Protein AF-A0A2E3EQS6-F1 (afdb_monomer)

Nearest PDB structures (foldseek):
  4i1a-assembly3_A  TM=7.685E-01  e=3.327E-01  Bacillus subtilis subsp. subtilis str. 168
  4i1a-assembly3_B  TM=6.414E-01  e=2.390E-01  Bacillus subtilis subsp. subtilis str. 168
  1hz4-assembly1_A  TM=7.496E-01  e=4.418E-01  Escherichia coli
  8w15-assembly1_B  TM=5.242E-01  e=2.390E-01  Homo sapiens
  6x9o-assembly1_B  TM=5.236E-01  e=2.175E-01  Homo sapiens

Radius of gyration: 15.69 Å; Cα contacts (8 Å, |Δi|>4): 193; chains: 1; bounding box: 36×31×41 Å

Structure (mmCIF, N/CA/C/O backbone):
data_AF-A0A2E3EQS6-F1
#
_entry.id   AF-A0A2E3EQS6-F1
#
loop_
_atom_site.group_PDB
_atom_site.id
_atom_site.type_symbol
_atom_site.label_atom_id
_atom_site.label_alt_id
_atom_site.label_comp_id
_atom_site.label_asym_id
_atom_site.label_entity_id
_atom_site.label_seq_id
_atom_site.pdbx_PDB_ins_code
_atom_site.Cartn_x
_atom_site.Cartn_y
_atom_site.Cartn_z
_atom_site.occupancy
_atom_site.B_iso_or_equiv
_atom_site.auth_seq_id
_atom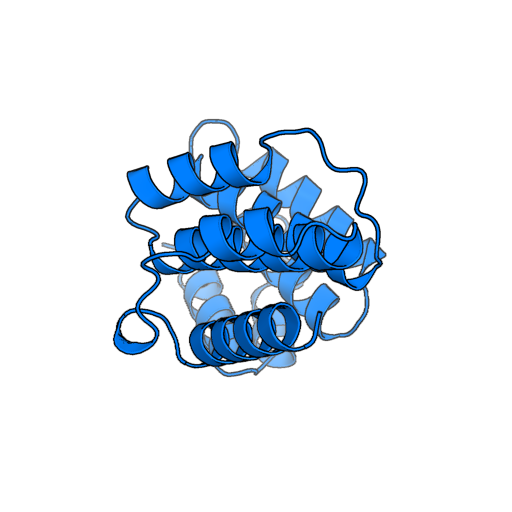_site.auth_comp_id
_atom_site.auth_asym_id
_atom_site.auth_atom_id
_atom_site.pdbx_PDB_model_num
ATOM 1 N N . MET A 1 1 ? 7.273 1.482 -23.039 1.00 63.28 1 MET A N 1
ATOM 2 C CA . MET A 1 1 ? 7.368 0.816 -21.719 1.00 63.28 1 MET A CA 1
ATOM 3 C C . MET A 1 1 ? 7.983 -0.555 -21.948 1.00 63.28 1 MET A C 1
ATOM 5 O O . MET A 1 1 ? 7.619 -1.182 -22.933 1.00 63.28 1 MET A O 1
ATOM 9 N N . ASP A 1 2 ? 8.943 -0.973 -21.122 1.00 86.88 2 ASP A N 1
ATOM 10 C CA . ASP A 1 2 ? 9.630 -2.267 -21.257 1.00 86.88 2 ASP A CA 1
ATOM 11 C C . ASP A 1 2 ? 8.635 -3.434 -21.108 1.00 86.88 2 ASP A C 1
ATOM 13 O O . ASP A 1 2 ? 7.940 -3.537 -20.092 1.00 86.88 2 ASP A O 1
ATOM 17 N N . ALA A 1 3 ? 8.555 -4.298 -22.125 1.00 90.38 3 ALA A N 1
ATOM 18 C CA . ALA A 1 3 ? 7.591 -5.393 -22.195 1.00 90.38 3 ALA A CA 1
ATOM 19 C C . ALA A 1 3 ? 7.722 -6.382 -21.023 1.00 90.38 3 ALA A C 1
ATOM 21 O O . ALA A 1 3 ? 6.707 -6.900 -20.546 1.00 90.38 3 ALA A O 1
ATOM 22 N N . LEU A 1 4 ? 8.940 -6.604 -20.514 1.00 93.38 4 LEU A N 1
ATOM 23 C CA . LEU A 1 4 ? 9.175 -7.494 -19.374 1.00 93.38 4 LEU A CA 1
ATOM 24 C C . LEU A 1 4 ? 8.625 -6.904 -18.079 1.00 93.38 4 LEU A C 1
ATOM 26 O O . LEU A 1 4 ? 7.972 -7.613 -17.314 1.00 93.38 4 LEU A O 1
ATOM 30 N N . ILE A 1 5 ? 8.817 -5.601 -17.861 1.00 95.12 5 ILE A N 1
ATOM 31 C CA . ILE A 1 5 ? 8.268 -4.896 -16.695 1.00 95.12 5 ILE A CA 1
ATOM 32 C C . ILE A 1 5 ? 6.741 -4.939 -16.720 1.00 95.12 5 ILE A C 1
ATOM 34 O O . ILE A 1 5 ? 6.114 -5.241 -15.705 1.00 95.12 5 ILE A O 1
ATOM 38 N N . THR A 1 6 ? 6.127 -4.699 -17.881 1.00 95.31 6 THR A N 1
ATOM 39 C CA . THR A 1 6 ? 4.670 -4.786 -18.019 1.00 95.31 6 THR A CA 1
ATOM 40 C C . THR A 1 6 ? 4.161 -6.207 -17.758 1.00 95.31 6 THR A C 1
ATOM 42 O O . THR A 1 6 ? 3.162 -6.380 -17.062 1.00 95.31 6 THR A O 1
ATOM 45 N N . ALA A 1 7 ? 4.841 -7.235 -18.273 1.00 95.75 7 ALA A N 1
ATOM 46 C CA . ALA A 1 7 ? 4.468 -8.628 -18.031 1.00 95.75 7 ALA A CA 1
ATOM 47 C C . ALA A 1 7 ? 4.611 -9.022 -16.551 1.00 95.75 7 ALA A C 1
ATOM 49 O O . ALA A 1 7 ? 3.729 -9.682 -16.005 1.00 95.75 7 ALA A O 1
ATOM 50 N N . ALA A 1 8 ? 5.678 -8.577 -15.886 1.00 96.12 8 ALA A N 1
ATOM 51 C CA . ALA A 1 8 ? 5.896 -8.816 -14.464 1.00 96.12 8 ALA A CA 1
ATOM 52 C C . ALA A 1 8 ? 4.843 -8.121 -13.590 1.00 96.12 8 ALA A C 1
ATOM 54 O O . ALA A 1 8 ? 4.301 -8.736 -12.676 1.00 96.12 8 ALA A O 1
ATOM 55 N N . ALA A 1 9 ? 4.492 -6.871 -13.907 1.00 94.12 9 ALA A N 1
ATOM 56 C CA . ALA A 1 9 ? 3.434 -6.143 -13.212 1.00 94.12 9 ALA A CA 1
ATOM 57 C C . ALA A 1 9 ? 2.065 -6.830 -13.360 1.00 94.12 9 ALA A C 1
ATOM 59 O O . ALA A 1 9 ? 1.317 -6.916 -12.388 1.00 94.12 9 ALA A O 1
ATOM 60 N N . ARG A 1 10 ? 1.747 -7.364 -14.549 1.00 94.81 10 ARG A N 1
ATOM 61 C CA . ARG A 1 10 ? 0.517 -8.145 -14.767 1.00 94.81 10 ARG A CA 1
ATOM 62 C C . ARG A 1 10 ? 0.509 -9.451 -13.975 1.00 94.81 10 ARG A C 1
ATOM 64 O O . ARG A 1 10 ? -0.503 -9.751 -13.354 1.00 94.81 10 ARG A O 1
ATOM 71 N N . ALA A 1 11 ? 1.618 -10.194 -13.970 1.00 95.88 11 ALA A N 1
ATOM 72 C CA . ALA A 1 11 ? 1.746 -11.417 -13.176 1.00 95.88 11 ALA A CA 1
ATOM 73 C C . ALA A 1 11 ? 1.525 -11.128 -11.682 1.00 95.88 11 ALA A C 1
ATOM 75 O O . ALA A 1 11 ? 0.699 -11.771 -11.041 1.00 95.88 11 ALA A O 1
ATOM 76 N N . LEU A 1 12 ? 2.162 -10.074 -11.163 1.00 93.44 12 LEU A N 1
ATOM 77 C CA . LEU A 1 12 ? 1.981 -9.624 -9.784 1.00 93.44 12 LEU A CA 1
ATOM 78 C C . LEU A 1 12 ? 0.524 -9.245 -9.476 1.00 93.44 12 LEU A C 1
ATOM 80 O O . LEU A 1 12 ? -0.003 -9.648 -8.444 1.00 93.44 12 LEU A O 1
ATOM 84 N N . ALA A 1 13 ? -0.138 -8.504 -10.369 1.00 90.94 13 ALA A N 1
ATOM 85 C CA . ALA A 1 13 ? -1.544 -8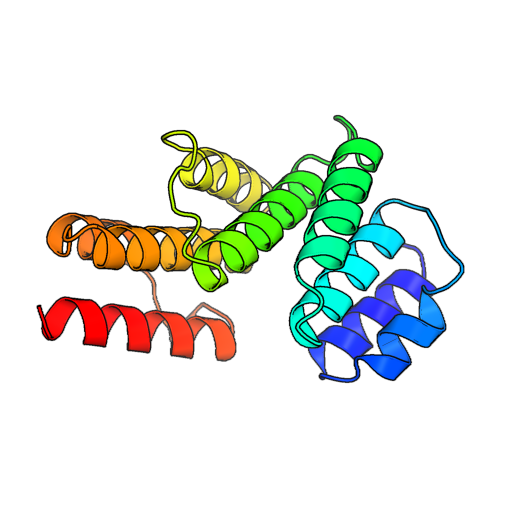.131 -10.204 1.00 90.94 13 ALA A CA 1
ATOM 86 C C . ALA A 1 13 ? -2.490 -9.346 -10.195 1.00 90.94 13 ALA A C 1
ATOM 88 O O . ALA A 1 13 ? -3.522 -9.308 -9.531 1.00 90.94 13 ALA A O 1
ATOM 89 N N . ALA A 1 14 ? -2.125 -10.426 -10.891 1.00 92.19 14 ALA A N 1
ATOM 90 C CA . ALA A 1 14 ? -2.846 -11.697 -10.885 1.00 92.19 14 ALA A CA 1
ATOM 91 C C . ALA A 1 14 ? -2.495 -12.605 -9.685 1.00 92.19 14 ALA A C 1
ATOM 93 O O . ALA A 1 14 ? -3.064 -13.685 -9.556 1.00 92.19 14 ALA A O 1
ATOM 94 N N . GLY A 1 15 ? -1.563 -12.195 -8.815 1.00 91.50 15 GLY A N 1
ATOM 95 C CA . GLY A 1 15 ? -1.090 -12.993 -7.679 1.00 91.50 15 GLY A CA 1
ATOM 96 C C . GLY A 1 15 ? 0.023 -13.996 -8.012 1.00 91.50 15 GLY A C 1
ATOM 97 O O . GLY A 1 15 ? 0.479 -14.712 -7.123 1.00 91.50 15 GLY A O 1
ATOM 98 N N . ASP A 1 16 ? 0.514 -14.026 -9.253 1.00 96.00 16 ASP A N 1
ATOM 99 C CA . ASP A 1 16 ? 1.634 -14.870 -9.680 1.00 96.00 16 ASP A CA 1
ATOM 100 C C . ASP A 1 16 ? 2.978 -14.234 -9.283 1.00 96.00 16 ASP A C 1
ATOM 102 O O . ASP A 1 16 ? 3.670 -13.581 -10.074 1.00 96.00 16 ASP A O 1
ATOM 106 N N . LEU A 1 17 ? 3.339 -14.403 -8.008 1.00 96.31 17 LEU A N 1
ATOM 107 C CA . LEU A 1 17 ? 4.566 -13.850 -7.430 1.00 96.31 17 LEU A CA 1
ATOM 108 C C . LEU A 1 17 ? 5.832 -14.436 -8.072 1.00 96.31 17 LEU A C 1
ATOM 110 O O . LEU A 1 17 ? 6.775 -13.697 -8.363 1.00 96.31 17 LEU A O 1
ATOM 114 N N . LEU A 1 18 ? 5.858 -15.752 -8.313 1.00 95.56 18 LEU A N 1
ATOM 115 C CA . LEU A 1 18 ? 7.016 -16.435 -8.897 1.00 95.56 18 LEU A CA 1
ATOM 116 C C . LEU A 1 18 ? 7.201 -16.055 -10.365 1.00 95.56 18 LEU A C 1
ATOM 118 O O . LEU A 1 18 ? 8.317 -15.753 -10.788 1.00 95.56 18 LEU A O 1
ATOM 122 N N . GLY A 1 19 ? 6.119 -15.989 -11.140 1.00 96.06 19 GLY A N 1
ATOM 123 C CA . GLY A 1 19 ? 6.184 -15.517 -12.513 1.00 96.06 19 GLY A CA 1
ATOM 124 C C . GLY A 1 19 ? 6.558 -14.041 -12.608 1.00 96.06 19 GLY A C 1
ATOM 125 O O . GLY A 1 19 ? 7.268 -13.665 -13.545 1.00 96.06 19 GLY A O 1
ATOM 126 N N . ALA A 1 20 ? 6.148 -13.195 -11.660 1.00 96.75 20 ALA A N 1
ATOM 127 C CA . ALA A 1 20 ? 6.653 -11.827 -11.587 1.00 96.75 20 ALA A CA 1
ATOM 128 C C . ALA A 1 20 ? 8.174 -11.823 -11.363 1.00 96.75 20 ALA A C 1
ATOM 130 O O . ALA A 1 20 ? 8.894 -11.207 -12.148 1.00 96.75 20 ALA A O 1
ATOM 131 N N . LEU A 1 21 ? 8.678 -12.566 -10.368 1.00 95.56 21 LEU A N 1
ATOM 132 C CA . LEU A 1 21 ? 10.113 -12.649 -10.069 1.00 95.56 21 LEU A CA 1
ATOM 133 C C . LEU A 1 21 ? 10.938 -13.186 -11.234 1.00 95.56 21 LEU A C 1
ATOM 135 O O . LEU A 1 21 ? 11.952 -12.579 -11.562 1.00 95.56 21 LEU A O 1
ATOM 139 N N . ASN A 1 22 ? 10.499 -14.253 -11.902 1.00 95.88 22 ASN A N 1
ATOM 140 C CA . ASN A 1 22 ? 11.217 -14.839 -13.040 1.00 95.88 22 ASN A CA 1
ATOM 141 C C . ASN A 1 22 ? 11.479 -13.829 -14.167 1.00 95.88 22 ASN A C 1
ATOM 143 O O . ASN A 1 22 ? 12.447 -13.963 -14.908 1.00 95.88 22 ASN A O 1
ATOM 147 N N . ARG A 1 23 ? 10.641 -12.794 -14.286 1.00 95.56 23 ARG A N 1
ATOM 148 C CA . ARG A 1 23 ? 10.766 -11.755 -15.315 1.00 95.56 23 ARG A CA 1
ATOM 149 C C . ARG A 1 23 ? 11.693 -10.602 -14.921 1.00 95.56 23 ARG A C 1
ATOM 151 O O . ARG A 1 23 ? 12.156 -9.884 -15.803 1.00 95.56 23 ARG A O 1
ATOM 158 N N . VAL A 1 24 ? 11.951 -10.395 -13.625 1.00 96.25 24 VAL A N 1
ATOM 159 C CA . VAL A 1 24 ? 12.697 -9.220 -13.120 1.00 96.25 24 VAL A CA 1
ATOM 160 C C . VAL A 1 24 ? 13.858 -9.551 -12.179 1.00 96.25 24 VAL A C 1
ATOM 162 O O . VAL A 1 24 ? 14.562 -8.642 -11.748 1.00 96.25 24 VAL A O 1
ATOM 165 N N . SER A 1 25 ? 14.086 -10.823 -11.846 1.00 92.00 25 SER A N 1
ATOM 166 C CA . SER A 1 25 ? 15.055 -11.269 -10.832 1.00 92.00 25 SER A CA 1
ATOM 167 C C . SER A 1 25 ? 16.475 -10.758 -11.082 1.00 92.00 25 SER A C 1
ATOM 169 O O . SER A 1 25 ? 17.117 -10.293 -10.141 1.00 92.00 25 SER A O 1
ATOM 171 N N . LEU A 1 26 ? 16.919 -10.771 -12.342 1.00 92.31 26 LEU A N 1
ATOM 172 C CA . LEU A 1 26 ? 18.270 -10.387 -12.774 1.00 92.31 26 LEU A CA 1
ATOM 173 C C . LEU A 1 26 ? 18.425 -8.895 -13.112 1.00 92.31 26 LEU A C 1
ATOM 175 O O . LEU A 1 26 ? 19.462 -8.486 -13.628 1.00 92.31 26 LEU A O 1
ATOM 179 N N . ARG A 1 27 ? 17.396 -8.075 -12.877 1.00 94.62 27 ARG A N 1
ATOM 180 C CA . ARG A 1 27 ? 17.370 -6.672 -13.302 1.00 94.62 27 ARG A CA 1
ATOM 181 C C . ARG A 1 27 ? 17.462 -5.722 -12.124 1.00 94.62 27 ARG A C 1
ATOM 183 O O . ARG A 1 27 ? 16.676 -5.827 -11.189 1.00 94.62 27 ARG A O 1
ATOM 190 N N . ASP A 1 28 ? 18.352 -4.740 -12.218 1.00 93.81 28 ASP A N 1
ATOM 191 C CA . ASP A 1 28 ? 18.567 -3.722 -11.180 1.00 93.81 28 ASP A CA 1
ATOM 192 C C . ASP A 1 28 ? 18.084 -2.317 -11.567 1.00 93.81 28 ASP A C 1
ATOM 194 O O . ASP A 1 28 ? 18.346 -1.350 -10.851 1.00 93.81 28 ASP A O 1
ATOM 198 N N . ASP A 1 29 ? 17.328 -2.189 -12.661 1.00 95.38 29 ASP A N 1
ATOM 199 C CA . ASP A 1 29 ? 16.645 -0.937 -12.975 1.00 95.38 29 ASP A CA 1
ATOM 200 C C . ASP A 1 29 ? 15.525 -0.620 -11.957 1.00 95.38 29 ASP A C 1
ATOM 202 O O . ASP A 1 29 ? 14.992 -1.525 -11.300 1.00 95.38 29 ASP A O 1
ATOM 206 N N . PRO A 1 30 ? 15.143 0.662 -11.793 1.00 96.50 30 PRO A N 1
ATOM 207 C CA . PRO A 1 30 ? 14.210 1.066 -10.742 1.00 96.50 30 PRO A CA 1
ATOM 208 C C . PRO A 1 30 ? 12.827 0.384 -10.814 1.00 96.50 30 PRO A C 1
ATOM 210 O O . PRO A 1 30 ? 12.354 -0.077 -9.771 1.00 96.50 30 PRO A O 1
ATOM 213 N N . PRO A 1 31 ? 12.176 0.237 -11.989 1.00 96.12 31 PRO A N 1
ATOM 214 C CA . PRO A 1 31 ? 10.958 -0.566 -12.116 1.00 96.12 31 PRO A CA 1
ATOM 215 C C . PRO A 1 31 ? 11.109 -2.021 -11.653 1.00 96.12 31 PRO A C 1
ATOM 217 O O . PRO A 1 31 ? 10.258 -2.511 -10.907 1.00 96.12 31 PRO A O 1
ATOM 220 N N . ALA A 1 32 ? 12.183 -2.707 -12.054 1.00 97.00 32 ALA A N 1
ATOM 221 C CA . ALA A 1 32 ? 12.440 -4.084 -11.634 1.00 97.00 32 ALA A CA 1
ATOM 222 C C . ALA A 1 32 ? 12.659 -4.197 -10.117 1.00 97.00 32 ALA A C 1
ATOM 224 O O . ALA A 1 32 ? 12.101 -5.086 -9.469 1.00 97.00 32 ALA A O 1
ATOM 225 N N . LEU A 1 33 ? 13.426 -3.274 -9.525 1.00 97.88 33 LEU A N 1
ATOM 226 C CA . LEU A 1 33 ? 13.614 -3.179 -8.074 1.00 97.88 33 LEU A CA 1
ATOM 227 C C . LEU A 1 33 ? 12.281 -2.992 -7.337 1.00 97.88 33 LEU A C 1
ATOM 229 O O . LEU A 1 33 ? 12.029 -3.699 -6.362 1.00 97.88 33 LEU A O 1
ATOM 233 N N . ALA A 1 34 ? 11.413 -2.097 -7.818 1.00 97.62 34 ALA A N 1
ATOM 234 C CA . ALA A 1 34 ? 10.111 -1.846 -7.203 1.00 97.62 34 ALA A CA 1
ATOM 235 C C . ALA A 1 34 ? 9.219 -3.097 -7.218 1.00 97.62 34 ALA A C 1
ATOM 237 O O . ALA A 1 34 ? 8.655 -3.463 -6.188 1.00 97.62 34 ALA A O 1
ATOM 238 N N . LEU A 1 35 ? 9.135 -3.790 -8.360 1.00 97.38 35 LEU A N 1
ATOM 239 C CA . LEU A 1 35 ? 8.349 -5.021 -8.486 1.00 97.38 35 LEU A CA 1
ATOM 240 C C . LEU A 1 35 ? 8.885 -6.139 -7.585 1.00 97.38 35 LEU A C 1
ATOM 242 O O . LEU A 1 35 ? 8.100 -6.779 -6.885 1.00 97.38 35 LEU A O 1
ATOM 246 N N . ARG A 1 36 ? 10.211 -6.341 -7.536 1.00 97.69 36 ARG A N 1
ATOM 247 C CA . ARG A 1 36 ? 10.828 -7.303 -6.606 1.00 97.69 36 ARG A CA 1
ATOM 248 C C . ARG A 1 36 ? 10.523 -6.944 -5.155 1.00 97.69 36 ARG A C 1
ATOM 250 O O . ARG A 1 36 ? 10.178 -7.833 -4.388 1.00 97.69 36 ARG A O 1
ATOM 257 N N . GLY A 1 37 ? 10.600 -5.663 -4.791 1.00 97.81 37 GLY A N 1
ATOM 258 C CA . GLY A 1 37 ? 10.265 -5.185 -3.449 1.00 97.81 37 GLY A CA 1
ATOM 259 C C . GLY A 1 37 ? 8.834 -5.538 -3.041 1.00 97.81 37 GLY A C 1
ATOM 260 O O . GLY A 1 37 ? 8.627 -6.110 -1.974 1.00 97.81 37 GLY A O 1
ATOM 261 N N . ILE A 1 38 ? 7.855 -5.295 -3.920 1.00 97.06 38 ILE A N 1
ATOM 262 C CA . ILE A 1 38 ? 6.453 -5.657 -3.655 1.00 97.06 38 ILE A CA 1
ATOM 263 C C . ILE A 1 38 ? 6.297 -7.175 -3.515 1.00 97.06 38 ILE A C 1
ATOM 265 O O . ILE A 1 38 ? 5.621 -7.627 -2.594 1.00 97.06 38 ILE A O 1
ATOM 269 N N . VAL A 1 39 ? 6.936 -7.975 -4.377 1.00 97.56 39 VAL A N 1
ATOM 270 C CA . VAL A 1 39 ? 6.880 -9.439 -4.241 1.00 97.56 39 VAL A CA 1
ATOM 271 C C . VAL A 1 39 ? 7.481 -9.898 -2.909 1.00 97.56 39 VAL A C 1
ATOM 273 O O . VAL A 1 39 ? 6.859 -10.698 -2.219 1.00 97.56 39 VAL A O 1
ATOM 276 N N . MET A 1 40 ? 8.645 -9.374 -2.512 1.00 97.75 40 MET A N 1
ATOM 277 C CA . MET A 1 40 ? 9.267 -9.713 -1.225 1.00 97.75 40 MET A CA 1
ATOM 278 C C . MET A 1 40 ? 8.335 -9.385 -0.051 1.00 97.75 40 MET A C 1
ATOM 280 O O . MET A 1 40 ? 8.167 -10.214 0.838 1.00 97.75 40 MET A O 1
ATOM 284 N N . ALA A 1 41 ? 7.642 -8.241 -0.085 1.00 97.38 41 ALA A N 1
ATOM 285 C CA . ALA A 1 41 ? 6.662 -7.891 0.945 1.00 97.38 41 ALA A CA 1
ATOM 286 C C . ALA A 1 41 ? 5.504 -8.900 1.016 1.00 97.38 41 ALA A C 1
ATOM 288 O O . ALA A 1 41 ? 5.066 -9.262 2.104 1.00 97.38 41 ALA A O 1
ATOM 289 N N . ARG A 1 42 ? 5.030 -9.397 -0.135 1.00 95.12 42 ARG A N 1
ATOM 290 C CA . ARG A 1 42 ? 3.974 -10.425 -0.204 1.00 95.12 42 ARG A CA 1
ATOM 291 C C . ARG A 1 42 ? 4.427 -11.792 0.309 1.00 95.12 42 ARG A C 1
ATOM 293 O O . ARG A 1 42 ? 3.583 -12.564 0.746 1.00 95.12 42 ARG A O 1
ATOM 300 N N . LEU A 1 43 ? 5.728 -12.070 0.277 1.00 95.50 43 LEU A N 1
ATOM 301 C CA . LEU A 1 43 ? 6.334 -13.281 0.835 1.00 95.50 43 LEU A CA 1
ATOM 302 C C . LEU A 1 43 ? 6.697 -13.146 2.326 1.00 95.50 43 LEU A C 1
ATOM 304 O O . LEU A 1 43 ? 7.168 -14.110 2.915 1.00 95.50 43 LEU A O 1
ATOM 308 N N . GLY A 1 44 ? 6.483 -11.976 2.939 1.00 96.06 44 GLY A N 1
ATOM 309 C CA . GLY A 1 44 ? 6.842 -11.710 4.338 1.00 96.06 44 GLY A CA 1
ATOM 310 C C . GLY A 1 44 ? 8.286 -11.241 4.549 1.00 96.06 44 GLY A C 1
ATOM 311 O O . GLY A 1 44 ? 8.687 -10.963 5.677 1.00 96.06 44 GLY A O 1
ATOM 312 N N . GLU A 1 45 ? 9.058 -11.066 3.476 1.00 97.56 45 GLU A N 1
ATOM 313 C CA . GLU A 1 45 ? 10.452 -10.609 3.504 1.00 97.56 45 GLU A CA 1
ATOM 314 C C . GLU A 1 45 ? 10.529 -9.074 3.590 1.00 97.56 45 GLU A C 1
ATOM 316 O O . GLU A 1 45 ? 11.002 -8.386 2.678 1.00 97.56 45 GLU A O 1
ATOM 321 N N . PHE A 1 46 ? 10.012 -8.507 4.685 1.00 97.75 46 PHE A N 1
ATOM 322 C CA . PHE A 1 46 ? 9.791 -7.062 4.809 1.00 97.75 46 PHE A CA 1
ATOM 323 C C . PHE A 1 46 ? 11.078 -6.233 4.776 1.00 97.75 46 PHE A C 1
ATOM 325 O O . PHE A 1 46 ? 11.112 -5.214 4.091 1.00 97.75 46 PHE A O 1
ATOM 332 N N . GLY A 1 47 ? 12.151 -6.659 5.454 1.00 96.81 47 GLY A N 1
ATOM 333 C CA . GLY A 1 47 ? 13.425 -5.923 5.446 1.00 96.81 47 GLY A CA 1
ATOM 334 C C . GLY A 1 47 ? 13.982 -5.771 4.027 1.00 96.81 47 GLY A C 1
ATOM 335 O O . GLY A 1 47 ? 14.229 -4.663 3.551 1.00 96.81 47 GLY A O 1
ATOM 336 N N . ARG A 1 48 ? 14.041 -6.889 3.294 1.00 97.25 48 ARG A N 1
ATOM 337 C CA . ARG A 1 48 ? 14.473 -6.910 1.893 1.00 97.25 48 ARG A CA 1
ATOM 338 C C . ARG A 1 48 ? 13.541 -6.105 0.987 1.00 97.25 48 ARG A C 1
ATOM 340 O O . ARG A 1 48 ? 14.010 -5.442 0.062 1.00 97.25 48 ARG A O 1
ATOM 347 N N . ALA A 1 49 ? 12.234 -6.151 1.233 1.00 98.19 49 ALA A N 1
ATOM 348 C CA . ALA A 1 49 ? 11.261 -5.367 0.484 1.00 98.19 49 ALA A CA 1
ATOM 349 C C . ALA A 1 49 ? 11.520 -3.859 0.607 1.00 98.19 49 ALA A C 1
ATOM 351 O O . ALA A 1 49 ? 11.605 -3.175 -0.416 1.00 98.19 49 ALA A O 1
ATOM 352 N N . ARG A 1 50 ? 11.705 -3.356 1.835 1.00 97.75 50 ARG A N 1
ATOM 353 C CA . ARG A 1 50 ? 11.983 -1.935 2.099 1.00 97.75 50 ARG A CA 1
ATOM 354 C C . ARG A 1 50 ? 13.280 -1.482 1.431 1.00 97.75 50 ARG A C 1
ATOM 356 O O . ARG A 1 50 ? 13.286 -0.453 0.757 1.00 97.75 50 ARG A O 1
ATOM 363 N N . ASP A 1 51 ? 14.343 -2.284 1.502 1.00 97.88 51 ASP A N 1
ATOM 364 C CA . ASP A 1 51 ? 15.619 -1.976 0.840 1.00 97.88 51 ASP A CA 1
ATOM 365 C C . ASP A 1 51 ? 15.476 -1.841 -0.681 1.00 97.88 51 ASP A C 1
ATOM 367 O O . ASP A 1 51 ? 15.992 -0.897 -1.295 1.00 97.88 51 ASP A O 1
ATOM 371 N N . LEU A 1 52 ? 14.749 -2.771 -1.306 1.00 98.19 52 LEU A N 1
ATOM 372 C CA . LEU A 1 52 ? 14.490 -2.756 -2.746 1.00 98.19 52 LEU A CA 1
ATOM 373 C C . LEU A 1 52 ? 13.637 -1.546 -3.151 1.00 98.19 52 LEU A C 1
ATOM 375 O O . LEU A 1 52 ? 13.975 -0.865 -4.122 1.00 98.19 52 LEU A O 1
ATOM 379 N N . LEU A 1 53 ? 12.580 -1.236 -2.395 1.00 97.88 53 LEU A N 1
ATOM 380 C CA . LEU A 1 53 ? 11.721 -0.072 -2.633 1.00 97.88 53 LEU A CA 1
ATOM 381 C C . LEU A 1 53 ? 12.479 1.247 -2.449 1.00 97.88 53 LEU A C 1
ATOM 383 O O . LEU A 1 53 ? 12.325 2.162 -3.261 1.00 97.88 53 LEU A O 1
ATOM 387 N N . ALA A 1 54 ? 13.351 1.342 -1.443 1.00 96.56 54 ALA A N 1
ATOM 388 C CA . ALA A 1 54 ? 14.177 2.521 -1.209 1.00 96.56 54 ALA A CA 1
ATOM 389 C C . ALA A 1 54 ? 15.180 2.740 -2.353 1.00 96.56 54 ALA A C 1
ATOM 391 O O . ALA A 1 54 ? 15.345 3.863 -2.841 1.00 96.56 54 ALA A O 1
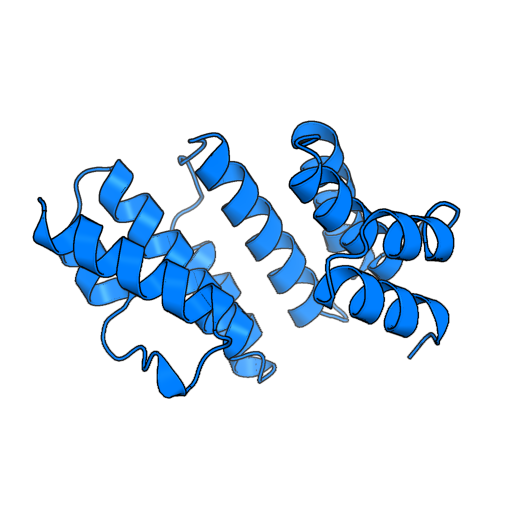ATOM 392 N N . ARG A 1 55 ? 15.828 1.666 -2.828 1.00 97.62 55 ARG A N 1
ATOM 393 C CA . ARG A 1 55 ? 16.716 1.708 -4.002 1.00 97.62 55 ARG A CA 1
ATOM 394 C C . ARG A 1 55 ? 15.957 2.108 -5.267 1.00 97.62 55 ARG A C 1
ATOM 396 O O . ARG A 1 55 ? 16.430 2.985 -5.987 1.00 97.62 55 ARG A O 1
ATOM 403 N N . ALA A 1 56 ? 14.777 1.535 -5.505 1.00 97.62 56 ALA A N 1
ATOM 404 C CA . ALA A 1 56 ? 13.917 1.905 -6.628 1.00 97.62 56 ALA A CA 1
ATOM 405 C C . ALA A 1 56 ? 13.529 3.391 -6.577 1.00 97.62 56 ALA A C 1
ATOM 407 O O . ALA A 1 56 ? 13.716 4.120 -7.549 1.00 97.62 56 ALA A O 1
ATOM 408 N N . GLY A 1 57 ? 13.070 3.871 -5.418 1.00 96.19 57 GLY A N 1
ATOM 409 C CA . GLY A 1 57 ? 12.698 5.268 -5.206 1.00 96.19 57 GLY A CA 1
ATOM 410 C C . GLY A 1 57 ? 13.844 6.248 -5.476 1.00 96.19 57 GLY A C 1
ATOM 411 O O . GLY A 1 57 ? 13.619 7.306 -6.066 1.00 96.19 57 GLY A O 1
ATOM 412 N N . ARG A 1 58 ? 15.084 5.899 -5.105 1.00 95.38 58 ARG A N 1
ATOM 413 C CA . ARG A 1 58 ? 16.273 6.689 -5.474 1.00 95.38 58 ARG A CA 1
ATOM 414 C C . ARG A 1 58 ? 16.545 6.634 -6.977 1.00 95.38 58 ARG A C 1
ATOM 416 O O . ARG A 1 58 ? 16.785 7.673 -7.586 1.00 95.38 58 ARG A O 1
ATOM 423 N N . GLY A 1 59 ? 16.456 5.447 -7.571 1.00 95.94 59 GLY A N 1
ATOM 424 C CA . GLY A 1 59 ? 16.741 5.219 -8.985 1.00 95.94 59 GLY A CA 1
ATOM 425 C C . GLY A 1 59 ? 15.764 5.897 -9.955 1.00 95.94 59 GLY A C 1
ATOM 426 O O . GLY A 1 59 ? 16.173 6.302 -11.037 1.00 95.94 59 GLY A O 1
ATOM 427 N N . PHE A 1 60 ? 14.495 6.091 -9.577 1.00 94.31 60 PHE A N 1
ATOM 428 C CA . PHE A 1 60 ? 13.533 6.852 -10.391 1.00 94.31 60 PHE A CA 1
ATOM 429 C C . PHE A 1 60 ? 13.875 8.347 -10.517 1.00 94.31 60 PHE A C 1
ATOM 431 O O . PHE A 1 60 ? 13.432 9.002 -11.463 1.00 94.31 60 PHE A O 1
ATOM 438 N N . GLY A 1 61 ? 14.652 8.897 -9.577 1.00 85.81 61 GLY A N 1
ATOM 439 C CA . GLY A 1 61 ? 15.092 10.291 -9.602 1.00 85.81 61 GLY A CA 1
ATOM 440 C C . GLY A 1 61 ? 13.949 11.316 -9.652 1.00 85.81 61 GLY A C 1
ATOM 441 O O . GLY A 1 61 ? 12.788 11.030 -9.363 1.00 85.81 61 GLY A O 1
ATOM 442 N N . ARG A 1 62 ? 14.268 12.562 -10.018 1.00 86.88 62 ARG A N 1
ATOM 443 C CA . ARG A 1 62 ? 13.264 13.641 -10.127 1.00 86.88 62 ARG A CA 1
ATOM 444 C C . ARG A 1 62 ? 12.351 13.505 -11.353 1.00 86.88 62 ARG A C 1
ATOM 446 O O . ARG A 1 62 ? 11.280 14.097 -11.358 1.00 86.88 62 ARG A O 1
ATOM 453 N N . GLY A 1 63 ? 12.751 12.718 -12.353 1.00 88.50 63 GLY A N 1
ATOM 454 C CA . GLY A 1 63 ? 12.030 12.570 -13.622 1.00 88.50 63 GLY A CA 1
ATOM 455 C C . GLY A 1 63 ? 10.763 11.714 -13.550 1.00 88.50 63 GLY A C 1
ATOM 456 O O . GLY A 1 63 ? 9.948 11.774 -14.463 1.00 88.50 63 GLY A O 1
ATOM 457 N N . ASN A 1 64 ? 10.568 10.932 -12.481 1.00 92.75 64 ASN A N 1
ATOM 458 C CA . ASN A 1 64 ? 9.361 10.121 -12.310 1.00 92.75 64 ASN A CA 1
ATOM 459 C C . ASN A 1 64 ? 8.795 10.223 -10.879 1.00 92.75 64 ASN A C 1
ATOM 461 O O . ASN A 1 64 ? 8.940 9.298 -10.072 1.00 92.75 64 ASN A O 1
ATOM 465 N N . PRO A 1 65 ? 8.159 11.359 -10.532 1.00 95.19 65 PRO A N 1
ATOM 466 C CA . PRO A 1 65 ? 7.635 11.593 -9.187 1.00 95.19 65 PRO A CA 1
ATOM 467 C C . PRO A 1 65 ? 6.523 10.605 -8.806 1.00 95.19 65 PRO A C 1
ATOM 469 O O . PRO A 1 65 ? 6.474 10.168 -7.658 1.00 95.19 65 PRO A O 1
ATOM 472 N N . ALA A 1 66 ? 5.690 10.183 -9.763 1.00 96.44 66 ALA A N 1
ATOM 473 C CA . ALA A 1 66 ? 4.625 9.211 -9.526 1.00 96.44 66 ALA A CA 1
ATOM 474 C C . ALA A 1 66 ? 5.176 7.834 -9.121 1.00 96.44 66 ALA A C 1
ATOM 476 O O . ALA A 1 66 ? 4.716 7.242 -8.146 1.00 96.44 66 ALA A O 1
ATOM 477 N N . ALA A 1 67 ? 6.203 7.331 -9.816 1.00 96.06 67 ALA A N 1
ATOM 478 C CA . ALA A 1 67 ? 6.827 6.058 -9.457 1.00 96.06 67 ALA A CA 1
ATOM 479 C C . ALA A 1 67 ? 7.489 6.107 -8.071 1.00 96.06 67 ALA A C 1
ATOM 481 O O . ALA A 1 67 ? 7.368 5.159 -7.298 1.00 96.06 67 ALA A O 1
ATOM 482 N N . ARG A 1 68 ? 8.111 7.238 -7.712 1.00 96.81 68 ARG A N 1
ATOM 483 C CA . ARG A 1 68 ? 8.643 7.449 -6.357 1.00 96.81 68 ARG A CA 1
ATOM 484 C C . ARG A 1 68 ? 7.551 7.441 -5.297 1.00 96.81 68 ARG A C 1
ATOM 486 O O . ARG A 1 68 ? 7.719 6.779 -4.279 1.00 96.81 68 ARG A O 1
ATOM 493 N N . ALA A 1 69 ? 6.441 8.130 -5.551 1.00 97.75 69 ALA A N 1
ATOM 494 C CA . ALA A 1 69 ? 5.303 8.153 -4.641 1.00 97.75 69 ALA A CA 1
ATOM 495 C C . ALA A 1 69 ? 4.726 6.745 -4.416 1.00 97.75 69 ALA A C 1
ATOM 497 O O . ALA A 1 69 ? 4.429 6.387 -3.281 1.00 97.75 69 ALA A O 1
ATOM 498 N N . ARG A 1 70 ? 4.666 5.899 -5.455 1.00 97.94 70 ARG A N 1
ATOM 499 C CA . ARG A 1 70 ? 4.278 4.482 -5.314 1.00 97.94 70 ARG A CA 1
ATOM 500 C C . ARG A 1 70 ? 5.244 3.691 -4.430 1.00 97.94 70 ARG A C 1
ATOM 502 O O . ARG A 1 70 ? 4.791 2.902 -3.608 1.00 97.94 70 ARG A O 1
ATOM 509 N N . CYS A 1 71 ? 6.556 3.908 -4.556 1.00 97.75 71 CYS A N 1
ATOM 510 C CA . CYS A 1 71 ? 7.535 3.274 -3.666 1.00 97.75 71 CYS A CA 1
ATOM 511 C C . CYS A 1 71 ? 7.358 3.724 -2.209 1.00 97.75 71 CYS A C 1
ATOM 513 O O . CYS A 1 71 ? 7.381 2.885 -1.316 1.00 97.75 71 CYS A O 1
ATOM 515 N N . THR A 1 72 ? 7.145 5.022 -1.969 1.00 97.12 72 THR A N 1
ATOM 516 C CA . THR A 1 72 ? 6.868 5.560 -0.626 1.00 97.12 72 THR A CA 1
ATOM 517 C C . THR A 1 72 ? 5.576 4.993 -0.043 1.00 97.12 72 THR A C 1
ATOM 519 O O . THR A 1 72 ? 5.546 4.629 1.126 1.00 97.12 72 THR A O 1
ATOM 522 N N . LEU A 1 73 ? 4.527 4.875 -0.857 1.00 97.94 73 LEU A N 1
ATOM 523 C CA . LEU A 1 73 ? 3.258 4.281 -0.452 1.00 97.94 73 LEU A CA 1
ATOM 524 C C . LEU A 1 73 ? 3.421 2.811 -0.040 1.00 97.94 73 LEU A C 1
ATOM 526 O O . LEU A 1 73 ? 2.923 2.414 1.009 1.00 97.94 73 LEU A O 1
ATOM 530 N N . ALA A 1 74 ? 4.148 2.026 -0.840 1.00 97.88 74 ALA A N 1
ATOM 531 C CA . ALA A 1 74 ? 4.431 0.626 -0.534 1.00 97.88 74 ALA A CA 1
ATOM 532 C C . ALA A 1 74 ? 5.284 0.470 0.739 1.00 97.88 74 ALA A C 1
ATOM 534 O O . ALA A 1 74 ? 5.011 -0.412 1.549 1.00 97.88 74 ALA A O 1
ATOM 535 N N . ASP A 1 75 ? 6.282 1.337 0.955 1.00 96.94 75 ASP A N 1
ATOM 536 C CA . ASP 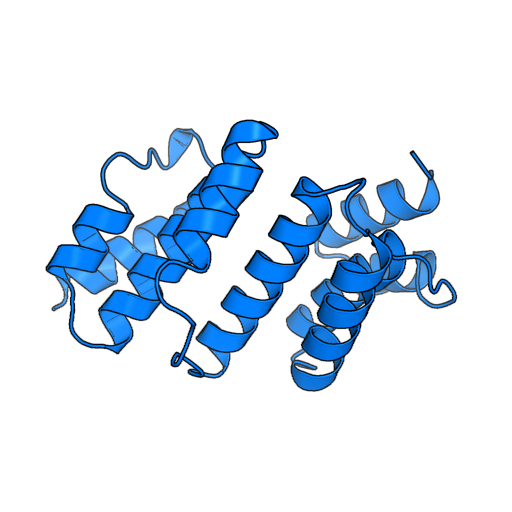A 1 75 ? 7.071 1.337 2.197 1.00 96.94 75 ASP A CA 1
ATOM 537 C C . ASP A 1 75 ? 6.207 1.678 3.420 1.00 96.94 75 ASP A C 1
ATOM 539 O O . ASP A 1 75 ? 6.308 1.008 4.445 1.00 96.94 75 ASP A O 1
ATOM 543 N N . ALA A 1 76 ? 5.304 2.658 3.302 1.00 97.25 76 ALA A N 1
ATOM 544 C CA . ALA A 1 76 ? 4.372 3.017 4.370 1.00 97.25 76 ALA A CA 1
ATOM 545 C C . ALA A 1 76 ? 3.392 1.878 4.698 1.00 97.25 76 ALA A C 1
ATOM 547 O O . ALA A 1 76 ? 3.090 1.637 5.866 1.00 97.25 76 ALA A O 1
ATOM 548 N N . GLU A 1 77 ? 2.923 1.134 3.692 1.00 96.69 77 GLU A N 1
ATOM 549 C CA . GLU A 1 77 ? 2.094 -0.053 3.916 1.00 96.69 77 GLU A CA 1
ATOM 550 C C . GLU A 1 77 ? 2.857 -1.132 4.699 1.00 96.69 77 GLU A C 1
ATOM 552 O O . GLU A 1 77 ? 2.332 -1.677 5.671 1.00 96.69 77 GLU A O 1
ATOM 557 N N . ILE A 1 78 ? 4.116 -1.400 4.333 1.00 97.50 78 ILE A N 1
ATOM 558 C CA . ILE A 1 78 ? 4.976 -2.341 5.064 1.00 97.50 78 ILE A CA 1
ATOM 559 C C . ILE A 1 78 ? 5.209 -1.857 6.499 1.00 97.50 78 ILE A C 1
ATOM 561 O O . ILE A 1 78 ? 5.078 -2.638 7.441 1.00 97.50 78 ILE A O 1
ATOM 565 N N . ALA A 1 79 ? 5.520 -0.573 6.686 1.00 96.81 79 ALA A N 1
ATOM 566 C CA . ALA A 1 79 ? 5.729 0.010 8.007 1.00 96.81 79 ALA A CA 1
ATOM 567 C C . ALA A 1 79 ? 4.478 -0.142 8.891 1.00 96.81 79 ALA A C 1
ATOM 569 O O . ALA A 1 79 ? 4.584 -0.546 10.049 1.00 96.81 79 ALA A O 1
ATOM 570 N N . LEU A 1 80 ? 3.283 0.057 8.325 1.00 96.25 80 LEU A N 1
ATOM 571 C CA . LEU A 1 80 ? 2.016 -0.151 9.027 1.00 96.25 80 LEU A CA 1
ATOM 572 C C . LEU A 1 80 ? 1.846 -1.608 9.479 1.00 96.25 80 LEU A C 1
ATOM 574 O O . LEU A 1 80 ? 1.433 -1.849 10.614 1.00 96.25 80 LEU A O 1
ATOM 578 N N . VAL A 1 81 ? 2.172 -2.576 8.613 1.00 96.00 81 VAL A N 1
ATOM 579 C CA . VAL A 1 81 ? 2.139 -4.015 8.943 1.00 96.00 81 VAL A CA 1
ATOM 580 C C . VAL A 1 81 ? 3.096 -4.335 10.092 1.00 96.00 81 VAL A C 1
ATOM 582 O O . VAL A 1 81 ? 2.728 -5.062 11.012 1.00 96.00 81 VAL A O 1
ATOM 585 N N . LEU A 1 82 ? 4.287 -3.736 10.082 1.00 96.56 82 LEU A N 1
ATOM 586 C CA . LEU A 1 82 ? 5.289 -3.868 11.142 1.00 96.56 82 LEU A CA 1
ATOM 587 C C . LEU A 1 82 ? 4.961 -3.061 12.409 1.00 96.56 82 LEU A C 1
ATOM 589 O O . LEU A 1 82 ? 5.705 -3.138 13.383 1.00 96.56 82 LEU A O 1
ATOM 593 N N . ARG A 1 83 ? 3.863 -2.290 12.411 1.00 95.06 83 ARG A N 1
ATOM 594 C CA . ARG A 1 83 ? 3.503 -1.319 13.462 1.00 95.06 83 ARG A CA 1
ATOM 595 C C . ARG A 1 83 ? 4.581 -0.258 13.718 1.00 95.06 83 ARG A C 1
ATOM 597 O O . ARG A 1 83 ? 4.592 0.373 14.772 1.00 95.06 83 ARG A O 1
ATOM 604 N N . ASP A 1 84 ? 5.438 -0.012 12.736 1.00 94.62 84 ASP A N 1
ATOM 605 C CA . ASP A 1 84 ? 6.320 1.147 12.689 1.00 94.62 84 ASP A CA 1
ATOM 606 C C . ASP A 1 84 ? 5.481 2.343 12.228 1.00 94.62 84 ASP A C 1
ATOM 608 O O . ASP A 1 84 ? 5.209 2.498 11.042 1.00 94.62 84 ASP A O 1
ATOM 612 N N . ILE A 1 85 ? 4.982 3.130 13.184 1.00 90.00 85 ILE A N 1
ATOM 613 C CA . ILE A 1 85 ? 3.990 4.204 12.968 1.00 90.00 85 ILE A CA 1
ATOM 614 C C . ILE A 1 85 ? 4.555 5.616 13.198 1.00 90.00 85 ILE A C 1
ATOM 616 O O . ILE A 1 85 ? 3.817 6.608 13.110 1.00 90.00 85 ILE A O 1
ATOM 620 N N . ALA A 1 86 ? 5.860 5.722 13.465 1.00 88.62 86 ALA A N 1
ATOM 621 C CA . ALA A 1 86 ? 6.581 6.971 13.711 1.00 88.62 86 ALA A CA 1
ATOM 622 C C . ALA A 1 86 ? 6.956 7.678 12.394 1.00 88.62 86 ALA A C 1
ATOM 624 O O . ALA A 1 86 ? 8.118 7.978 12.121 1.00 88.62 86 ALA A O 1
ATOM 625 N N . TRP A 1 87 ? 5.963 7.917 11.536 1.00 86.94 87 TRP A N 1
ATOM 626 C CA . TRP A 1 87 ? 6.185 8.525 10.226 1.00 86.94 87 TRP A CA 1
ATOM 627 C C . TRP A 1 87 ? 6.287 10.047 10.313 1.00 86.94 87 TRP A C 1
ATOM 629 O O . TRP A 1 87 ? 5.610 10.665 11.141 1.00 86.94 87 TRP A O 1
ATOM 639 N N . PRO A 1 88 ? 7.054 10.682 9.408 1.00 89.75 88 PRO A N 1
ATOM 640 C CA . PRO A 1 88 ? 7.006 12.124 9.235 1.00 89.75 88 PRO A CA 1
ATOM 641 C C . PRO A 1 88 ? 5.570 12.604 9.001 1.00 89.75 88 PRO A C 1
ATOM 643 O O . PRO A 1 88 ? 4.849 12.054 8.162 1.00 89.75 88 PRO A O 1
ATOM 646 N N . GLN A 1 89 ? 5.169 13.665 9.700 1.00 87.50 89 GLN A N 1
ATOM 647 C CA . GLN A 1 89 ? 3.855 14.275 9.502 1.00 87.50 89 GLN A CA 1
ATOM 648 C C . GLN A 1 89 ? 3.652 14.673 8.028 1.00 87.50 89 GLN A C 1
ATOM 650 O O . GLN A 1 89 ? 4.583 15.107 7.333 1.00 87.50 89 GLN A O 1
ATOM 655 N N . GLY A 1 90 ? 2.438 14.450 7.520 1.00 91.94 90 GLY A N 1
ATOM 656 C CA . GLY A 1 90 ? 2.073 14.732 6.131 1.00 91.94 90 GLY A CA 1
ATOM 657 C C . GLY A 1 90 ? 2.838 13.912 5.082 1.00 91.94 90 GLY A C 1
ATOM 658 O O . GLY A 1 90 ? 2.879 14.309 3.915 1.00 91.94 90 GLY A O 1
ATOM 659 N N . LEU A 1 91 ? 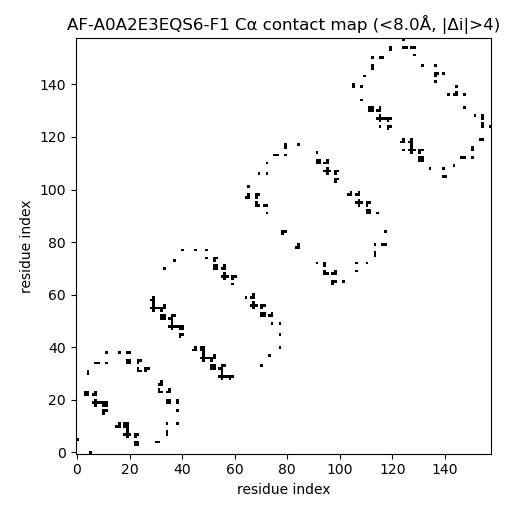3.506 12.805 5.449 1.00 95.31 91 LEU A N 1
ATOM 660 C CA . LEU A 1 91 ? 4.146 11.906 4.476 1.00 95.31 91 LEU A CA 1
ATOM 661 C C . LEU A 1 91 ? 3.121 11.376 3.463 1.00 95.31 91 LEU A C 1
ATOM 663 O O . LEU A 1 91 ? 3.328 11.499 2.252 1.00 95.31 91 LEU A O 1
ATOM 667 N N . LEU A 1 92 ? 2.012 10.813 3.952 1.00 96.75 92 LEU A N 1
ATOM 668 C CA . LEU A 1 92 ? 0.974 10.242 3.095 1.00 96.75 92 LEU A CA 1
ATOM 669 C C . LEU A 1 92 ? 0.158 11.308 2.364 1.00 96.75 92 LEU A C 1
ATOM 671 O O . LEU A 1 92 ? -0.191 11.081 1.211 1.00 96.75 92 LEU A O 1
ATOM 675 N N . ASP A 1 93 ? -0.036 12.496 2.941 1.00 96.75 93 ASP A N 1
ATOM 676 C CA . ASP A 1 93 ? -0.691 13.612 2.245 1.00 96.75 93 ASP A CA 1
ATOM 677 C C . ASP A 1 93 ? 0.108 14.094 1.035 1.00 96.75 93 ASP A C 1
ATOM 679 O O . ASP A 1 93 ? -0.433 14.236 -0.062 1.00 96.75 93 ASP A O 1
ATOM 683 N N . ARG A 1 94 ? 1.423 14.284 1.202 1.00 97.12 94 ARG A N 1
ATOM 684 C CA . ARG A 1 94 ? 2.316 14.653 0.094 1.00 97.12 94 ARG A CA 1
ATOM 685 C C . ARG A 1 94 ? 2.367 13.559 -0.966 1.00 97.12 94 ARG A C 1
ATOM 687 O O . ARG A 1 94 ? 2.318 13.852 -2.158 1.00 97.12 94 ARG A O 1
ATOM 694 N N . THR A 1 95 ? 2.444 12.301 -0.535 1.00 97.94 95 THR A N 1
ATOM 695 C CA . THR A 1 95 ? 2.448 11.139 -1.436 1.00 97.94 95 THR A CA 1
ATOM 696 C C . THR A 1 95 ? 1.149 11.072 -2.240 1.00 97.94 95 THR A C 1
ATOM 698 O O . THR A 1 95 ? 1.190 10.939 -3.462 1.00 97.94 95 THR A O 1
ATOM 701 N N . ARG A 1 96 ? 0.002 11.252 -1.576 1.00 98.12 96 ARG A N 1
ATOM 702 C CA . ARG A 1 96 ? -1.326 11.319 -2.192 1.00 98.12 96 ARG A CA 1
ATOM 703 C C . ARG A 1 96 ? -1.413 12.435 -3.228 1.00 98.12 96 ARG A C 1
ATOM 705 O O . ARG A 1 96 ? -1.802 12.153 -4.354 1.00 98.12 96 ARG A O 1
ATOM 712 N N . ALA A 1 97 ? -1.004 13.659 -2.893 1.00 98.19 97 ALA A N 1
ATOM 713 C CA . ALA A 1 97 ? -1.077 14.796 -3.814 1.00 98.19 97 ALA A CA 1
ATOM 714 C C . ALA A 1 97 ? -0.288 14.552 -5.116 1.00 98.19 97 ALA A C 1
ATOM 716 O O . ALA A 1 97 ? -0.753 14.882 -6.210 1.00 98.19 97 ALA A O 1
ATOM 717 N N . VAL A 1 98 ? 0.887 13.916 -5.016 1.00 98.19 98 VAL A N 1
ATOM 718 C CA . VAL A 1 98 ? 1.692 13.535 -6.190 1.00 98.19 98 VAL A CA 1
ATOM 719 C C . VAL A 1 98 ? 0.968 12.491 -7.043 1.00 98.19 98 VAL A C 1
ATOM 721 O O . VAL A 1 98 ? 0.964 12.598 -8.268 1.00 98.19 98 VAL A O 1
ATOM 724 N N . LEU A 1 99 ? 0.349 11.491 -6.412 1.00 98.19 99 LEU A N 1
ATOM 725 C CA . LEU A 1 99 ? -0.397 10.438 -7.104 1.00 98.19 99 LEU A CA 1
ATOM 726 C C . LEU A 1 99 ? -1.660 10.982 -7.782 1.00 98.19 99 LEU A C 1
ATOM 728 O O . LEU A 1 99 ? -1.912 10.647 -8.935 1.00 98.19 99 LEU A O 1
ATOM 732 N N . GLU A 1 100 ? -2.404 11.866 -7.118 1.00 97.44 100 GLU A N 1
ATOM 733 C CA . GLU A 1 100 ? -3.585 12.536 -7.682 1.00 97.44 100 GLU A CA 1
ATOM 734 C C . GLU A 1 100 ? -3.221 13.391 -8.897 1.00 97.44 100 GLU A C 1
ATOM 736 O O . GLU A 1 100 ? -3.853 13.263 -9.942 1.00 97.44 100 GLU A O 1
ATOM 741 N N . THR A 1 101 ? -2.154 14.190 -8.795 1.00 97.81 101 THR A N 1
ATOM 742 C CA . THR A 1 101 ? -1.634 14.995 -9.916 1.00 97.81 101 THR A CA 1
ATOM 743 C C . THR A 1 101 ? -1.239 14.117 -11.108 1.00 97.81 101 THR A C 1
ATOM 745 O O . THR A 1 101 ? -1.391 14.515 -12.259 1.00 97.81 101 THR A O 1
ATOM 748 N N . ALA A 1 102 ? -0.758 12.899 -10.846 1.00 96.62 102 ALA A N 1
ATOM 749 C CA . ALA A 1 102 ? -0.407 11.927 -11.876 1.00 96.62 102 ALA A CA 1
ATOM 750 C C . ALA A 1 102 ? -1.605 11.107 -12.403 1.00 96.62 102 ALA A C 1
ATOM 752 O O . ALA A 1 102 ? -1.398 10.219 -13.231 1.00 96.62 102 ALA A O 1
ATOM 753 N N . GLY A 1 103 ? -2.831 11.354 -11.922 1.00 96.94 103 GLY A N 1
ATOM 754 C CA . GLY A 1 103 ? -4.032 10.591 -12.285 1.00 96.94 103 GLY A CA 1
ATOM 755 C C . GLY A 1 103 ? -4.101 9.184 -11.675 1.00 96.94 103 GLY A C 1
ATOM 756 O O . GLY A 1 103 ? -4.932 8.367 -12.067 1.00 96.94 103 GLY A O 1
ATOM 757 N N . ASP A 1 104 ? -3.238 8.867 -10.708 1.00 96.62 104 ASP A N 1
ATOM 758 C CA . ASP A 1 104 ? -3.194 7.571 -10.030 1.00 96.62 104 ASP A CA 1
ATOM 759 C C . ASP A 1 104 ? -4.140 7.543 -8.820 1.00 96.62 104 ASP A C 1
ATOM 761 O O . ASP A 1 104 ? -3.737 7.468 -7.654 1.00 96.62 104 ASP A O 1
ATOM 765 N N . HIS A 1 105 ? -5.437 7.637 -9.113 1.00 95.94 105 HIS A N 1
ATOM 766 C CA . HIS A 1 105 ? -6.484 7.742 -8.097 1.00 95.94 105 HIS A CA 1
ATOM 767 C C . HIS A 1 105 ? -6.585 6.501 -7.199 1.00 95.94 105 HIS A C 1
ATOM 769 O O . HIS A 1 105 ? -6.934 6.620 -6.025 1.00 95.94 105 HIS A O 1
ATOM 775 N N . ALA A 1 106 ? -6.239 5.317 -7.716 1.00 95.81 106 ALA A N 1
ATOM 776 C CA . ALA A 1 106 ? -6.248 4.084 -6.932 1.00 95.81 106 ALA A CA 1
ATOM 777 C C . ALA A 1 106 ? -5.206 4.133 -5.804 1.00 95.81 106 ALA A C 1
ATOM 779 O O . ALA A 1 106 ? -5.538 3.886 -4.644 1.00 95.81 106 ALA A O 1
ATOM 780 N N . ASN A 1 107 ? -3.964 4.518 -6.111 1.00 96.94 107 ASN A N 1
ATOM 781 C CA . ASN A 1 107 ? -2.926 4.645 -5.089 1.00 96.94 107 ASN A CA 1
ATOM 782 C C . ASN A 1 107 ? -3.153 5.861 -4.175 1.00 96.94 107 ASN A C 1
ATOM 784 O O . ASN A 1 107 ? -2.833 5.801 -2.989 1.00 96.94 107 ASN A O 1
ATOM 788 N N . ALA A 1 108 ? -3.762 6.937 -4.679 1.00 98.00 108 ALA A N 1
ATOM 789 C CA . ALA A 1 108 ? -4.180 8.064 -3.846 1.00 98.00 108 ALA A CA 1
ATOM 790 C C . ALA A 1 108 ? -5.227 7.658 -2.791 1.00 98.00 108 ALA A C 1
ATOM 792 O O . ALA A 1 108 ? -5.096 8.009 -1.617 1.00 98.00 108 ALA A O 1
ATOM 793 N N . ALA A 1 109 ? -6.233 6.866 -3.175 1.00 97.94 109 ALA A N 1
ATOM 794 C CA . ALA A 1 109 ? -7.199 6.308 -2.229 1.00 97.94 109 ALA A CA 1
ATOM 795 C C . ALA A 1 109 ? -6.528 5.343 -1.240 1.00 97.94 109 ALA A C 1
ATOM 797 O O . ALA A 1 109 ? -6.841 5.358 -0.049 1.00 97.94 109 ALA A O 1
ATOM 798 N N . HIS A 1 110 ? -5.559 4.550 -1.704 1.00 98.06 110 HIS A N 1
ATOM 799 C CA . HIS A 1 110 ? -4.803 3.653 -0.838 1.00 98.06 110 HIS A CA 1
ATOM 800 C C . HIS A 1 110 ? -4.009 4.412 0.240 1.00 98.06 110 HIS A C 1
ATOM 802 O O . HIS A 1 110 ? -4.060 4.024 1.406 1.00 98.06 110 HIS A O 1
ATOM 808 N N . ALA A 1 111 ? -3.371 5.540 -0.098 1.00 98.19 111 ALA A N 1
ATOM 809 C CA . ALA A 1 111 ? -2.707 6.407 0.883 1.00 98.19 111 ALA A CA 1
ATOM 810 C C . ALA A 1 111 ? -3.662 6.858 2.001 1.00 98.19 111 ALA A C 1
ATOM 812 O O . ALA A 1 111 ? -3.311 6.783 3.177 1.00 98.19 111 ALA A O 1
ATOM 813 N N . ARG A 1 112 ? -4.893 7.254 1.649 1.00 97.88 112 ARG A N 1
ATOM 814 C CA . ARG A 1 112 ? -5.929 7.642 2.624 1.00 97.88 112 ARG A CA 1
ATOM 815 C C . ARG A 1 112 ? -6.321 6.483 3.546 1.00 97.88 112 ARG A C 1
ATOM 817 O O . ARG A 1 112 ? -6.468 6.675 4.750 1.00 97.88 112 ARG A O 1
ATOM 824 N N . ILE A 1 113 ? -6.449 5.274 2.998 1.00 98.12 113 ILE A N 1
ATOM 825 C CA . ILE A 1 113 ? -6.768 4.066 3.775 1.00 98.12 113 ILE A CA 1
ATOM 826 C C . ILE A 1 113 ? -5.623 3.711 4.735 1.00 98.12 113 ILE A C 1
ATOM 828 O O . ILE A 1 113 ? -5.889 3.375 5.889 1.00 98.12 113 ILE A O 1
ATOM 832 N N . ILE A 1 114 ? -4.364 3.794 4.293 1.00 97.81 114 ILE A N 1
ATOM 833 C CA . ILE A 1 114 ? -3.193 3.536 5.147 1.00 97.81 114 ILE A CA 1
ATOM 834 C C . ILE A 1 114 ? -3.131 4.556 6.290 1.00 97.81 114 ILE A C 1
ATOM 836 O O . ILE A 1 114 ? -2.951 4.154 7.440 1.00 97.81 114 ILE A O 1
ATOM 840 N N . GLU A 1 115 ? -3.344 5.844 6.005 1.00 97.25 115 GLU A N 1
ATOM 841 C CA . GLU A 1 115 ? -3.336 6.883 7.041 1.00 97.25 115 GLU A CA 1
ATOM 842 C C . GLU A 1 115 ? -4.453 6.660 8.066 1.00 97.25 115 GLU A C 1
ATOM 844 O O . GLU A 1 115 ? -4.191 6.655 9.265 1.00 97.25 115 GLU A O 1
ATOM 849 N N . ALA A 1 116 ? -5.678 6.361 7.627 1.00 97.38 116 ALA A N 1
ATOM 850 C CA . ALA A 1 116 ? -6.774 6.064 8.546 1.00 97.38 116 ALA A CA 1
ATOM 851 C C . ALA A 1 116 ? -6.495 4.839 9.428 1.00 97.38 116 ALA A C 1
ATOM 853 O O . ALA A 1 116 ? -6.786 4.851 10.624 1.00 97.38 116 ALA A O 1
ATOM 854 N N . ARG A 1 117 ? -5.870 3.790 8.879 1.00 97.00 117 ARG A N 1
ATOM 855 C CA . ARG A 1 117 ? -5.456 2.627 9.678 1.00 97.00 117 ARG A CA 1
AT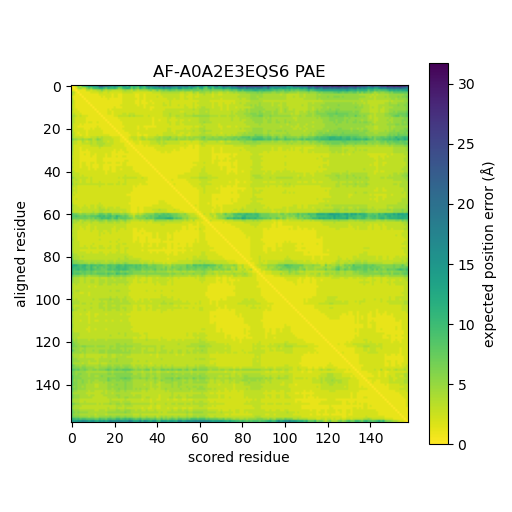OM 856 C C . ARG A 1 117 ? -4.380 2.987 10.700 1.00 97.00 117 ARG A C 1
ATOM 858 O O . ARG A 1 117 ? -4.443 2.495 11.823 1.00 97.00 117 ARG A O 1
ATOM 865 N N . ARG A 1 118 ? -3.424 3.851 10.352 1.00 96.31 118 ARG A N 1
ATOM 866 C CA . ARG A 1 118 ? -2.441 4.379 11.308 1.00 96.31 118 ARG A CA 1
ATOM 867 C C . ARG A 1 118 ? -3.118 5.202 12.408 1.00 96.31 118 ARG A C 1
ATOM 869 O O . ARG A 1 118 ? -2.826 4.977 13.578 1.00 96.31 118 ARG A O 1
ATOM 876 N N . LEU A 1 119 ? -4.038 6.097 12.051 1.00 95.94 119 LEU A N 1
ATOM 877 C CA . LEU A 1 119 ? -4.795 6.930 12.993 1.00 95.94 119 LEU A CA 1
ATOM 878 C C . LEU A 1 119 ? -5.595 6.078 13.991 1.00 95.94 119 LEU A C 1
ATOM 880 O O . LEU A 1 119 ? -5.582 6.355 15.189 1.00 95.94 119 LEU A O 1
ATOM 884 N N . LEU A 1 120 ? -6.195 4.974 13.536 1.00 95.75 120 LEU A N 1
ATOM 885 C CA . LEU A 1 120 ? -6.834 3.996 14.423 1.00 95.75 120 LEU A CA 1
ATOM 886 C C . LEU A 1 120 ? -5.858 3.349 15.413 1.00 95.75 120 LEU A C 1
ATOM 888 O O . LEU A 1 120 ? -6.214 3.153 16.575 1.00 95.75 120 LEU A O 1
ATOM 892 N N . LEU A 1 121 ? -4.637 3.016 14.981 1.00 94.75 121 LEU A N 1
ATOM 893 C CA . LEU A 1 121 ? -3.623 2.416 15.857 1.00 94.75 121 LEU A CA 1
ATOM 894 C C . LEU A 1 121 ? -3.152 3.367 16.962 1.00 94.75 121 LEU A C 1
ATOM 896 O O . LEU A 1 121 ? -2.770 2.893 18.028 1.00 94.75 121 LEU A O 1
ATOM 900 N N . ILE A 1 122 ? -3.202 4.679 16.728 1.00 94.12 122 ILE A N 1
ATOM 901 C CA . ILE A 1 122 ? -2.827 5.704 17.714 1.00 94.12 122 ILE A CA 1
ATOM 902 C C . ILE A 1 122 ? -4.026 6.295 18.467 1.00 94.12 122 ILE A C 1
ATOM 904 O O . ILE A 1 122 ? -3.880 7.304 19.151 1.00 94.12 122 ILE A O 1
ATOM 908 N N . GLY A 1 123 ? -5.209 5.685 18.347 1.00 95.25 123 GLY A N 1
ATOM 909 C CA . GLY A 1 123 ? -6.396 6.085 19.105 1.00 95.25 123 GLY A CA 1
ATOM 910 C C . GLY A 1 123 ? -7.079 7.361 18.606 1.00 95.25 123 GLY A C 1
ATOM 911 O O . GLY A 1 123 ? -7.690 8.066 19.400 1.00 95.25 123 GLY A O 1
ATOM 912 N N . GLN A 1 124 ? -7.001 7.665 17.306 1.00 96.44 124 GLN A N 1
ATOM 913 C CA . GLN A 1 124 ? -7.639 8.839 16.691 1.00 96.44 124 GLN A CA 1
ATOM 914 C C . GLN A 1 124 ? -8.746 8.443 15.687 1.00 96.44 124 GLN A C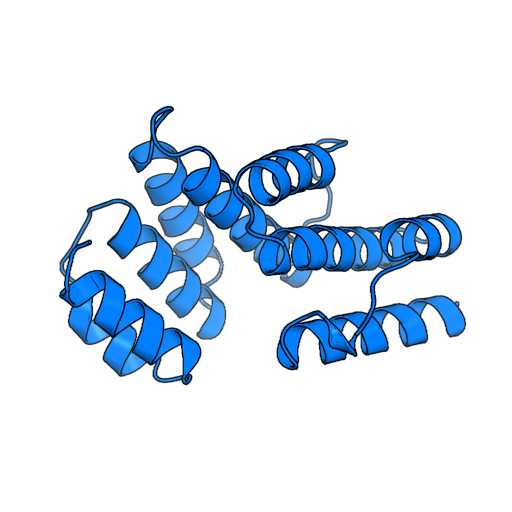 1
ATOM 916 O O . GLN A 1 124 ? -8.594 8.659 14.482 1.00 96.44 124 GLN A O 1
ATOM 921 N N . PRO A 1 125 ? -9.875 7.856 16.139 1.00 97.19 125 PRO A N 1
ATOM 922 C CA . PRO A 1 125 ? -10.927 7.355 15.247 1.00 97.19 125 PRO A CA 1
ATOM 923 C C . PRO A 1 125 ? -11.654 8.457 14.462 1.00 97.19 125 PRO A C 1
ATOM 925 O O . PRO A 1 125 ? -11.997 8.237 13.303 1.00 97.19 125 PRO A O 1
ATOM 928 N N . GLY A 1 126 ? -11.836 9.652 15.041 1.00 97.81 126 GLY A N 1
ATOM 929 C CA . GLY A 1 126 ? -12.439 10.793 14.337 1.00 97.81 126 GLY A CA 1
ATOM 930 C C . GLY A 1 126 ? -11.609 11.223 13.125 1.00 97.81 126 GLY A C 1
ATOM 931 O O . GLY A 1 126 ? -12.094 11.192 11.998 1.00 97.81 126 GLY A O 1
ATOM 932 N N . ALA A 1 127 ? -10.315 11.482 13.344 1.00 97.06 127 ALA A N 1
ATOM 933 C CA . ALA A 1 127 ? -9.382 11.814 12.268 1.00 97.06 127 ALA A CA 1
ATOM 934 C C . ALA A 1 127 ? -9.263 10.682 11.232 1.00 97.06 127 ALA A C 1
ATOM 936 O O . ALA A 1 127 ? -9.136 10.944 10.037 1.00 97.06 127 ALA A O 1
ATOM 937 N N . ALA A 1 128 ? -9.334 9.415 11.665 1.00 97.81 128 ALA A N 1
ATOM 938 C CA . ALA A 1 128 ? -9.373 8.280 10.747 1.00 97.81 128 ALA A CA 1
ATOM 939 C C . ALA A 1 128 ? -10.614 8.322 9.841 1.00 97.81 128 ALA A C 1
ATOM 941 O O . ALA A 1 128 ? -10.497 8.048 8.648 1.00 97.81 128 ALA A O 1
ATOM 942 N N . GLY A 1 129 ? -11.779 8.688 10.386 1.00 98.12 129 GLY A N 1
ATOM 943 C CA . GLY A 1 129 ? -13.015 8.903 9.633 1.00 98.12 129 GLY A CA 1
ATOM 944 C C . GLY A 1 129 ? -12.878 10.005 8.588 1.00 98.12 129 GLY A C 1
ATOM 945 O O . GLY A 1 129 ? -13.152 9.761 7.410 1.00 98.12 129 GLY A O 1
ATOM 946 N N . ASP A 1 130 ? -12.367 11.169 8.987 1.00 97.69 130 ASP A N 1
ATOM 947 C CA . ASP A 1 130 ? -12.115 12.300 8.086 1.00 97.69 130 ASP A CA 1
ATOM 948 C C . ASP A 1 130 ? -11.153 11.909 6.955 1.00 97.69 130 ASP A C 1
ATOM 950 O O . ASP A 1 130 ? -11.392 12.182 5.771 1.00 97.69 130 ASP A O 1
ATOM 954 N N . ALA A 1 131 ? -10.097 11.164 7.295 1.00 96.69 131 ALA A N 1
ATOM 955 C CA . ALA A 1 131 ? -9.098 10.707 6.342 1.00 96.69 131 ALA A CA 1
ATOM 956 C C . ALA A 1 131 ? -9.689 9.834 5.228 1.00 96.69 131 ALA A C 1
ATOM 958 O O . ALA A 1 131 ? -9.176 9.898 4.116 1.00 96.69 131 ALA A O 1
ATOM 959 N N . ILE A 1 132 ? -10.779 9.088 5.448 1.00 97.75 132 ILE A N 1
ATOM 960 C CA . ILE A 1 132 ? -11.455 8.272 4.412 1.00 97.75 132 ILE A CA 1
ATOM 961 C C . ILE A 1 132 ? -12.828 8.811 3.986 1.00 97.75 132 ILE A C 1
ATOM 963 O O . ILE A 1 132 ? -13.526 8.167 3.191 1.00 97.75 132 ILE A O 1
ATOM 967 N N . ALA A 1 133 ? -13.225 9.986 4.474 1.00 96.62 133 ALA A N 1
ATOM 968 C CA . ALA A 1 133 ? -14.485 10.617 4.109 1.00 96.62 133 ALA A CA 1
ATOM 969 C C . ALA A 1 133 ? -14.569 10.846 2.588 1.00 96.62 133 ALA A C 1
ATOM 971 O O . ALA A 1 133 ? -13.609 11.276 1.939 1.00 96.62 133 ALA A O 1
ATOM 972 N N . GLY A 1 134 ? -15.715 10.514 1.995 1.00 94.06 134 GLY A N 1
ATOM 973 C CA . GLY A 1 134 ? -15.949 10.662 0.556 1.00 94.06 134 GLY A CA 1
ATOM 974 C C . GLY A 1 134 ? -15.267 9.621 -0.343 1.00 94.06 134 GLY A C 1
ATOM 975 O O . GLY A 1 134 ? -15.431 9.695 -1.558 1.00 94.06 134 GLY A O 1
ATOM 976 N N . LEU A 1 135 ? -14.533 8.638 0.200 1.00 96.69 135 LEU A N 1
ATOM 977 C CA . LEU A 1 135 ? -14.090 7.499 -0.609 1.00 96.69 135 LEU A CA 1
ATOM 978 C C . LEU A 1 135 ? -15.286 6.621 -0.998 1.00 96.69 135 LEU A C 1
ATOM 980 O O . LEU A 1 135 ? -15.955 6.036 -0.140 1.00 96.69 135 LEU A O 1
ATOM 984 N N . ASP A 1 136 ? -15.524 6.515 -2.302 1.00 95.00 136 ASP A N 1
ATOM 985 C C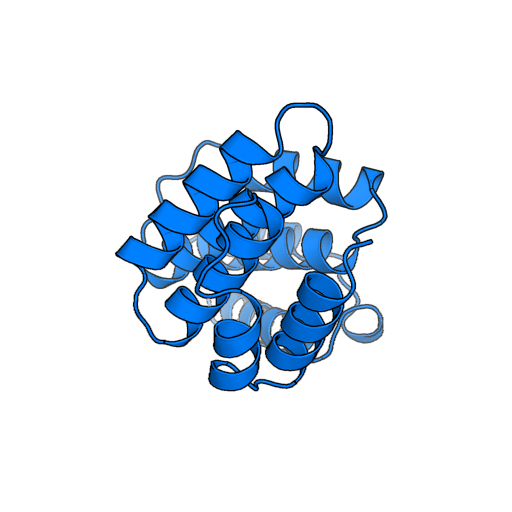A . ASP A 1 136 ? -16.544 5.649 -2.886 1.00 95.00 136 ASP A CA 1
ATOM 986 C C . ASP A 1 136 ? -15.948 4.254 -3.169 1.00 95.00 136 ASP A C 1
ATOM 988 O O . ASP A 1 136 ? -15.066 4.139 -4.029 1.00 95.00 136 ASP A O 1
ATOM 992 N N . PRO A 1 137 ? -16.398 3.188 -2.473 1.00 94.75 137 PRO A N 1
ATOM 993 C CA . PRO A 1 137 ? -15.903 1.832 -2.705 1.00 94.75 137 PRO A CA 1
ATOM 994 C C . PRO A 1 137 ? -16.165 1.336 -4.136 1.00 94.75 137 PRO A C 1
ATOM 996 O O . PRO A 1 137 ? -15.408 0.500 -4.619 1.00 94.75 137 PRO A O 1
ATOM 999 N N . GLY A 1 138 ? -17.176 1.867 -4.838 1.00 94.88 138 GLY A N 1
ATOM 1000 C CA . GLY A 1 138 ? -17.475 1.511 -6.228 1.00 94.88 138 GLY A CA 1
ATOM 1001 C C . GLY A 1 138 ? -16.505 2.107 -7.254 1.00 94.88 138 GLY A C 1
ATOM 1002 O O . GLY A 1 138 ? -16.506 1.691 -8.410 1.00 94.88 138 GLY A O 1
ATOM 1003 N N . ARG A 1 139 ? -15.662 3.068 -6.850 1.00 93.75 139 ARG A N 1
ATOM 1004 C CA . ARG A 1 139 ? -14.701 3.767 -7.727 1.00 93.75 139 ARG A CA 1
ATOM 1005 C C . ARG A 1 139 ? -13.248 3.354 -7.509 1.00 93.75 139 ARG A C 1
ATOM 1007 O O . ARG A 1 139 ? -12.351 3.930 -8.121 1.00 93.75 139 ARG A O 1
ATOM 1014 N N . ILE A 1 140 ? -13.000 2.379 -6.639 1.00 95.38 140 ILE A N 1
ATOM 1015 C CA . ILE A 1 140 ? -11.659 1.868 -6.343 1.00 95.38 140 ILE A CA 1
ATOM 1016 C C . ILE A 1 140 ? -11.586 0.358 -6.606 1.00 95.38 140 ILE A C 1
ATOM 1018 O O . ILE A 1 140 ? -12.610 -0.323 -6.578 1.00 95.38 140 ILE A O 1
ATOM 1022 N N . PRO A 1 141 ? -10.385 -0.196 -6.861 1.00 93.56 141 PRO A N 1
ATOM 1023 C CA . PRO A 1 141 ? -10.202 -1.635 -7.023 1.00 93.56 141 PRO A CA 1
ATOM 1024 C C . PRO A 1 141 ? -10.801 -2.451 -5.861 1.00 93.56 141 PRO A C 1
ATOM 1026 O O . PRO A 1 141 ? -10.642 -2.044 -4.706 1.00 93.56 141 PRO A O 1
ATOM 1029 N N . PRO A 1 142 ? -11.393 -3.637 -6.115 1.00 93.88 142 PRO A N 1
ATOM 1030 C CA . PRO A 1 142 ? -12.068 -4.437 -5.084 1.00 93.88 142 PRO A CA 1
ATOM 1031 C C . PRO A 1 142 ? -11.216 -4.739 -3.844 1.00 93.88 142 PRO A C 1
ATOM 1033 O O . PRO A 1 142 ? -11.705 -4.673 -2.718 1.00 93.88 142 PRO A O 1
ATOM 1036 N N . ALA A 1 143 ? -9.919 -5.003 -4.027 1.00 90.44 143 ALA A N 1
ATOM 1037 C CA . ALA A 1 143 ? -8.998 -5.235 -2.913 1.00 90.44 143 ALA A CA 1
ATOM 1038 C C . ALA A 1 143 ? -8.855 -4.002 -1.997 1.00 90.44 143 ALA A C 1
ATOM 1040 O O . ALA A 1 143 ? -8.793 -4.140 -0.776 1.00 90.44 143 ALA A O 1
ATOM 1041 N N . LEU A 1 144 ? -8.852 -2.793 -2.570 1.00 94.94 144 LEU A N 1
ATOM 1042 C CA . LEU A 1 144 ? -8.822 -1.548 -1.800 1.00 94.94 144 LEU A CA 1
ATOM 1043 C C . LEU A 1 144 ? -10.176 -1.253 -1.152 1.00 94.94 144 LEU A C 1
ATOM 1045 O O . LEU A 1 144 ? -10.205 -0.790 -0.014 1.00 94.94 144 LEU A O 1
ATOM 1049 N N . ALA A 1 145 ? -11.288 -1.568 -1.825 1.00 97.31 145 ALA A N 1
ATOM 1050 C CA . ALA A 1 145 ? -12.622 -1.457 -1.235 1.00 97.31 145 ALA A CA 1
ATOM 1051 C C . ALA A 1 145 ? -12.760 -2.335 0.018 1.00 97.31 145 ALA A C 1
ATOM 1053 O O . ALA A 1 145 ? -13.243 -1.860 1.044 1.00 97.31 145 ALA A O 1
ATOM 1054 N N . ALA A 1 146 ? -12.259 -3.573 -0.014 1.00 96.75 146 ALA A N 1
ATOM 1055 C CA . ALA A 1 146 ? -12.222 -4.436 1.167 1.00 96.75 146 ALA A CA 1
ATOM 1056 C C . ALA A 1 146 ? -11.437 -3.788 2.324 1.00 96.75 146 ALA A C 1
ATOM 1058 O O . ALA A 1 146 ? -11.932 -3.725 3.450 1.00 96.75 146 ALA A O 1
ATOM 1059 N N . GLY A 1 147 ? -10.255 -3.230 2.039 1.00 95.88 147 GLY A N 1
ATOM 1060 C CA . GLY A 1 147 ? -9.469 -2.479 3.022 1.00 95.88 147 GLY A CA 1
ATOM 1061 C C . GLY A 1 147 ? -10.217 -1.269 3.594 1.00 95.88 147 GLY A C 1
ATOM 1062 O O . GLY A 1 147 ? -10.209 -1.059 4.804 1.00 95.88 147 GLY A O 1
ATOM 1063 N N . LEU A 1 148 ? -10.921 -0.511 2.750 1.00 98.25 148 LEU A N 1
ATOM 1064 C CA . LEU A 1 148 ? -11.761 0.613 3.169 1.00 98.25 148 LEU A CA 1
ATOM 1065 C C . LEU A 1 148 ? -12.890 0.167 4.110 1.00 98.25 148 LEU A C 1
ATOM 1067 O O . LEU A 1 148 ? -13.111 0.801 5.142 1.00 98.25 148 LEU A O 1
ATOM 1071 N N . HIS A 1 149 ? -13.595 -0.916 3.777 1.00 98.12 149 HIS A N 1
ATOM 1072 C CA . HIS A 1 149 ? -14.668 -1.456 4.613 1.00 98.12 149 HIS A CA 1
ATOM 1073 C C . HIS A 1 149 ? -14.153 -1.931 5.974 1.00 98.12 149 HIS A C 1
ATOM 1075 O O . HIS A 1 149 ? -14.762 -1.608 6.992 1.00 98.12 149 HIS A O 1
ATOM 1081 N N . LEU A 1 150 ? -13.006 -2.617 6.011 1.00 97.31 150 LEU A N 1
ATOM 1082 C CA . LEU A 1 150 ? -12.368 -3.021 7.266 1.00 97.31 150 LEU A CA 1
ATOM 1083 C C . LEU A 1 150 ? -11.980 -1.813 8.124 1.00 97.31 150 LEU A C 1
ATOM 1085 O O . LEU A 1 150 ? -12.221 -1.816 9.329 1.00 97.31 150 LEU A O 1
ATOM 1089 N N . THR A 1 151 ? -11.437 -0.754 7.520 1.00 98.06 151 THR A N 1
ATOM 1090 C CA . THR A 1 151 ? -11.119 0.486 8.242 1.00 98.06 151 THR A CA 1
ATOM 1091 C C . THR A 1 151 ? -12.378 1.151 8.800 1.00 98.06 151 THR A C 1
ATOM 1093 O O . THR A 1 151 ? -12.384 1.545 9.963 1.00 98.06 151 THR A O 1
ATOM 1096 N N . ARG A 1 152 ? -13.469 1.228 8.023 1.00 98.19 152 ARG A N 1
ATOM 1097 C CA . ARG A 1 152 ? -14.763 1.763 8.491 1.00 98.19 152 ARG A CA 1
ATOM 1098 C C . ARG A 1 152 ? -15.327 0.965 9.664 1.00 98.19 152 ARG A C 1
ATOM 1100 O O . ARG A 1 152 ? -15.759 1.563 10.643 1.00 98.19 152 ARG A O 1
ATOM 1107 N N . ALA A 1 153 ? -15.282 -0.364 9.587 1.00 97.88 153 ALA A N 1
ATOM 1108 C CA . ALA A 1 153 ? -15.687 -1.229 10.691 1.00 97.88 153 ALA A CA 1
ATOM 1109 C C . ALA A 1 153 ? -14.812 -1.000 11.935 1.00 97.88 153 ALA A C 1
ATOM 1111 O O . ALA A 1 153 ? -15.327 -0.918 13.045 1.00 97.88 153 ALA A O 1
ATOM 1112 N N . GLY A 1 154 ? -13.500 -0.826 11.745 1.00 97.12 154 GLY A N 1
ATOM 1113 C CA . GLY A 1 154 ? -12.565 -0.498 12.819 1.00 97.12 154 GLY A CA 1
ATOM 1114 C C . GLY A 1 154 ? -12.850 0.844 13.498 1.00 97.12 154 GLY A C 1
ATOM 1115 O O . GLY A 1 154 ? -12.723 0.926 14.714 1.00 97.12 154 GLY A O 1
ATOM 1116 N N . ILE A 1 155 ? -13.264 1.867 12.740 1.00 97.94 155 ILE A N 1
ATOM 1117 C CA . ILE A 1 155 ? -13.702 3.165 13.284 1.00 97.94 155 ILE A CA 1
ATOM 1118 C C . ILE A 1 155 ? -14.989 3.001 14.094 1.00 97.94 155 ILE A C 1
ATOM 1120 O O . ILE A 1 155 ? -15.059 3.493 15.209 1.00 97.94 155 ILE A O 1
ATOM 1124 N N . ALA A 1 156 ? -15.984 2.291 13.559 1.00 96.56 156 ALA A N 1
ATOM 1125 C CA . ALA A 1 156 ? -17.275 2.108 14.225 1.00 96.56 156 ALA A CA 1
ATOM 1126 C 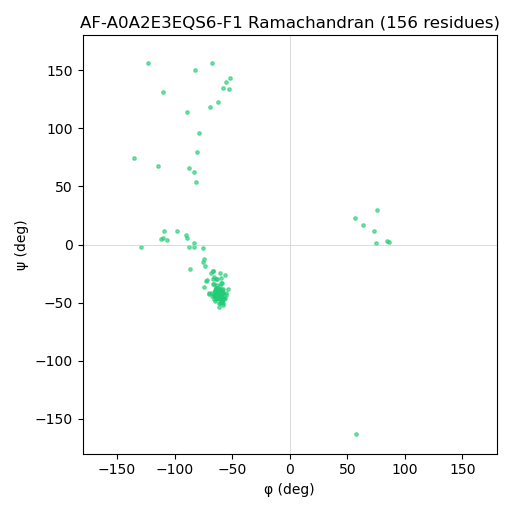C . ALA A 1 156 ? -17.194 1.270 15.516 1.00 96.56 156 ALA A C 1
ATOM 1128 O O . ALA A 1 156 ? -18.076 1.358 16.363 1.00 96.56 156 ALA A O 1
ATOM 1129 N N . ALA A 1 157 ? -16.159 0.439 15.657 1.00 95.00 157 ALA A N 1
ATOM 1130 C CA . ALA A 1 157 ? -15.933 -0.412 16.824 1.00 95.00 157 ALA A CA 1
ATOM 1131 C C . ALA A 1 157 ? -15.082 0.249 17.932 1.00 95.00 157 ALA A C 1
ATOM 1133 O O . ALA A 1 157 ? -14.627 -0.453 18.840 1.00 95.00 157 ALA A O 1
ATOM 1134 N N . ARG A 1 158 ? -14.773 1.545 17.828 1.00 87.69 158 ARG A N 1
ATOM 1135 C CA . ARG A 1 158 ? -14.001 2.324 18.809 1.00 87.69 158 ARG A CA 1
ATOM 1136 C C . ARG A 1 158 ? -14.876 3.407 19.411 1.00 87.69 158 ARG A C 1
ATOM 1138 O O . ARG A 1 158 ? -14.730 3.608 20.633 1.00 87.69 158 ARG A O 1
#

Sequence (158 aa):
MDALITAAARALAAGDLLGALNRVSLRDDPPALALRGIVMARLGEFGRARDLLARAGRGFGRGNPAARARCTLADAEIALVLRDIAWPQGLLDRTRAVLETAGDHANAAHARIIEARRLLLIGQPGAAGDAIAGLDPGRIPPALAAGLHLTRAGIAAR

pLDDT: mean 95.54, std 3.7, range [63.28, 98.25]

Mean predicted aligned error: 3.13 Å

Foldseek 3Di:
DDPLLVQLVVCVVVVNLVSSCVSQVPPLQLSSLQSPLLSCVVVVVLVSSLVSLVSSLVRCPPVCLLSNLVSLLSNLVSCVVVVVLPDDPCSLVVSLVSCVVVVNVQSSLSSLLSVLSSCLVVPNLVVSCVSNPPDDLVPYDVVSSVSSVVSVVSSVVD

Secondary structure (DSSP, 8-state):
--HHHHHHHHHHHTT-HHHHHHHHTT--SHHHHHHHHHHHHHTT-HHHHHHHHHHHHHHTTTT-HHHHHHHHHHHHHHHHHTT---PPTTHHHHHHHHHHHTT-HHHHHHHHHHHHHHHHHTT-HHHHHHHHTT--GGGS-HHHHHHHHHHHHHHHT-

Solvent-accessible surface area (backbone atoms only — not comparable to full-atom values): 8398 Å² total; per-residue (Å²): 130,62,68,51,60,54,51,20,53,51,29,44,74,73,66,36,50,66,61,16,41,76,56,29,70,93,45,83,50,32,69,34,23,36,54,50,11,54,44,29,44,76,73,66,41,47,73,64,12,46,54,27,19,53,52,14,35,60,63,40,46,86,88,31,58,48,63,27,33,51,29,53,50,53,43,51,52,52,29,54,74,72,65,55,75,90,66,66,85,64,50,52,58,55,36,23,54,46,21,46,75,66,67,36,54,61,62,23,52,47,34,29,47,52,51,20,51,51,29,48,76,74,72,34,44,67,62,18,49,61,48,48,58,90,68,55,58,91,80,40,57,69,74,57,27,52,53,48,51,51,47,52,52,55,44,76,75,108